Protein AF-A0A2K8SL07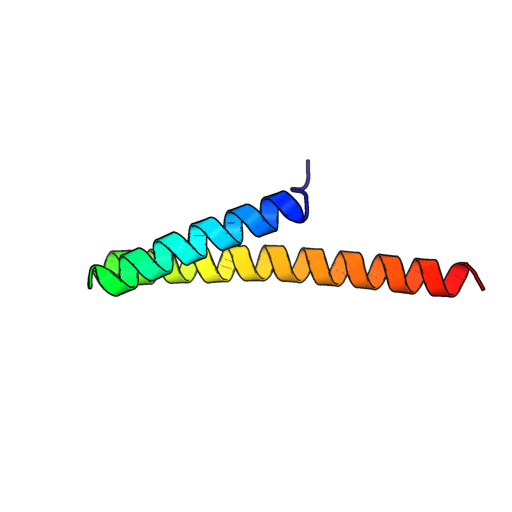-F1 (afdb_monomer)

pLDDT: mean 91.24, std 10.46, range [48.44, 97.69]

Organism: NCBI:txid2038116

Mean predicted aligned error: 4.84 Å

Solvent-accessible surface area (backbone atoms only — not comparable to full-atom values): 3429 Å² total; per-residue (Å²): 135,83,79,50,68,66,56,32,46,51,52,23,53,55,24,44,53,48,28,54,49,22,60,75,68,70,41,68,72,54,30,55,53,23,49,53,48,26,51,56,28,43,55,50,31,52,50,48,50,53,52,50,49,53,51,51,54,53,52,59,66,71,74,111

Radius of gyration: 15.9 Å; Cα contacts (8 Å, |Δi|>4): 31; chains: 1; bounding box: 31×18×48 Å

Structure (mmCIF, N/CA/C/O backbone):
data_AF-A0A2K8SL07-F1
#
_entry.id   AF-A0A2K8SL07-F1
#
loop_
_atom_site.group_PDB
_atom_site.id
_atom_site.type_symbol
_atom_site.label_atom_id
_atom_site.label_alt_id
_atom_site.label_comp_id
_atom_site.label_asym_id
_atom_site.label_entity_id
_atom_site.label_seq_id
_atom_site.pdbx_PDB_ins_code
_atom_site.Cartn_x
_atom_site.Cartn_y
_atom_site.Cartn_z
_atom_site.occupancy
_atom_site.B_iso_or_equiv
_atom_site.auth_seq_id
_atom_site.auth_comp_id
_atom_site.auth_asym_id
_atom_site.auth_atom_id
_atom_site.pdbx_PDB_model_num
ATOM 1 N N . MET A 1 1 ? -17.214 11.788 1.465 1.00 61.91 1 MET A N 1
ATOM 2 C CA . MET A 1 1 ? -17.203 10.548 2.275 1.00 61.91 1 MET A CA 1
ATOM 3 C C . MET A 1 1 ? -15.761 10.131 2.514 1.00 61.91 1 MET A C 1
ATOM 5 O O . MET A 1 1 ? -14.989 10.112 1.565 1.00 61.91 1 MET A O 1
ATOM 9 N N . SER A 1 2 ? -15.374 9.856 3.760 1.00 77.25 2 SER A N 1
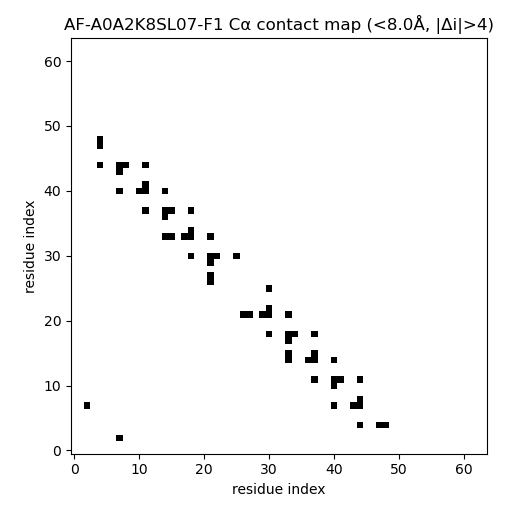ATOM 10 C CA . SER A 1 2 ? -14.065 9.276 4.086 1.00 77.25 2 SER A CA 1
ATOM 11 C C . SER A 1 2 ? -14.037 7.794 3.702 1.00 77.25 2 SER A C 1
ATOM 13 O O . SER A 1 2 ? -14.995 7.085 4.009 1.00 77.25 2 SER A O 1
ATOM 15 N N . LYS A 1 3 ? -12.957 7.327 3.064 1.00 88.19 3 LYS A N 1
ATOM 16 C CA . LYS A 1 3 ? -12.768 5.905 2.732 1.00 88.19 3 LYS A CA 1
ATOM 17 C C . LYS A 1 3 ? -12.812 5.031 3.992 1.00 88.19 3 LYS A C 1
ATOM 19 O O . LYS A 1 3 ? -12.329 5.448 5.048 1.00 88.19 3 LYS A O 1
ATOM 24 N N . SER A 1 4 ? -13.374 3.828 3.881 1.00 94.38 4 SER A N 1
ATOM 25 C CA . SER A 1 4 ? -13.352 2.833 4.960 1.00 94.38 4 SER A CA 1
ATOM 26 C C . SER A 1 4 ? -11.948 2.239 5.144 1.00 94.38 4 SER A C 1
ATOM 28 O O . SER A 1 4 ? -11.090 2.336 4.265 1.00 94.38 4 SER A O 1
ATOM 30 N N . ILE A 1 5 ? -11.703 1.592 6.288 1.00 94.12 5 ILE A N 1
ATOM 31 C CA . ILE A 1 5 ? -10.428 0.903 6.553 1.00 94.12 5 ILE A CA 1
ATOM 32 C C . ILE A 1 5 ? -10.178 -0.206 5.524 1.00 94.12 5 ILE A C 1
ATOM 34 O O . ILE A 1 5 ? -9.039 -0.376 5.096 1.00 94.12 5 ILE A O 1
ATOM 38 N N . ASP A 1 6 ? -11.222 -0.918 5.099 1.00 94.88 6 ASP A N 1
ATOM 39 C CA . ASP A 1 6 ? -11.101 -1.993 4.110 1.00 94.88 6 ASP A CA 1
ATOM 40 C C . ASP A 1 6 ? -10.783 -1.450 2.713 1.00 94.88 6 ASP A C 1
ATOM 42 O O . ASP A 1 6 ? -9.942 -2.014 2.018 1.00 94.88 6 ASP A O 1
ATOM 46 N N . GLN A 1 7 ? -11.356 -0.302 2.334 1.00 96.19 7 GLN A N 1
ATOM 47 C CA . GLN A 1 7 ? -10.982 0.392 1.096 1.00 96.19 7 GLN A CA 1
ATOM 48 C C . GLN A 1 7 ? -9.514 0.830 1.126 1.00 96.19 7 GLN A C 1
ATOM 50 O O . GLN A 1 7 ? -8.781 0.598 0.169 1.00 96.19 7 GLN A O 1
ATOM 55 N N . LEU A 1 8 ? -9.056 1.405 2.243 1.00 96.56 8 LEU A N 1
ATOM 56 C CA . LEU A 1 8 ? -7.654 1.801 2.411 1.00 96.56 8 LEU A CA 1
ATOM 57 C C . LEU A 1 8 ? -6.703 0.596 2.402 1.00 96.56 8 LEU A C 1
ATOM 59 O O . LEU A 1 8 ? -5.603 0.692 1.865 1.00 96.56 8 LEU A O 1
ATOM 63 N N . LYS A 1 9 ? -7.126 -0.545 2.963 1.00 96.44 9 LYS A N 1
ATOM 64 C CA . LYS A 1 9 ? -6.374 -1.803 2.894 1.00 96.44 9 LYS A CA 1
ATOM 65 C C . LYS A 1 9 ? -6.242 -2.279 1.449 1.00 96.44 9 LYS A C 1
ATOM 67 O O . LYS A 1 9 ? -5.143 -2.635 1.039 1.00 96.44 9 LYS A O 1
ATOM 72 N N . GLN A 1 10 ? -7.336 -2.275 0.688 1.00 97.44 10 GLN A N 1
ATOM 73 C CA . GLN A 1 10 ? -7.313 -2.698 -0.711 1.00 97.44 10 GLN A CA 1
ATOM 74 C C . GLN A 1 10 ? -6.420 -1.785 -1.559 1.00 97.44 10 GLN A C 1
ATOM 76 O O . GLN A 1 10 ? -5.633 -2.275 -2.361 1.00 97.44 10 GLN A O 1
ATOM 81 N N . GLU A 1 11 ? -6.486 -0.469 -1.348 1.00 96.81 11 GLU A N 1
ATOM 82 C CA . GLU A 1 11 ? -5.606 0.492 -2.025 1.00 96.81 11 GLU A CA 1
ATOM 83 C C 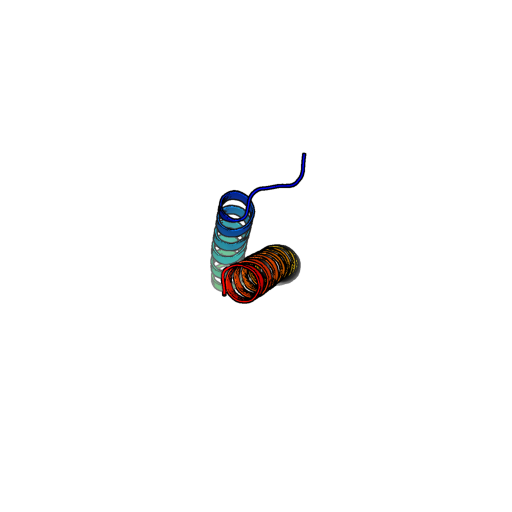. GLU A 1 11 ? -4.131 0.243 -1.714 1.00 96.81 11 GLU A C 1
ATOM 85 O O . GLU A 1 11 ? -3.302 0.271 -2.622 1.00 96.81 11 GLU A O 1
ATOM 90 N N . PHE A 1 12 ? -3.812 -0.042 -0.451 1.00 97.69 12 PHE A N 1
ATOM 91 C CA . PHE A 1 12 ? -2.461 -0.412 -0.051 1.00 97.69 12 PHE A CA 1
ATOM 92 C C . PHE A 1 12 ? -1.996 -1.712 -0.720 1.00 97.69 12 PHE A C 1
ATOM 94 O O . PHE A 1 12 ? -0.903 -1.741 -1.274 1.00 97.69 12 PHE A O 1
ATOM 101 N N . MET A 1 13 ? -2.829 -2.757 -0.745 1.00 97.69 13 MET A N 1
ATOM 102 C CA . MET A 1 13 ? -2.483 -4.025 -1.403 1.00 97.69 13 MET A CA 1
ATOM 103 C C . MET A 1 13 ? -2.272 -3.868 -2.912 1.00 97.69 13 MET A C 1
ATOM 105 O O . MET A 1 13 ? -1.342 -4.448 -3.464 1.00 97.69 13 MET A O 1
ATOM 109 N N . ASN A 1 14 ? -3.089 -3.050 -3.578 1.00 97.50 14 ASN A N 1
ATOM 110 C CA . ASN A 1 14 ? -2.910 -2.765 -5.000 1.00 97.50 14 ASN A CA 1
ATOM 111 C C . ASN A 1 14 ? -1.596 -2.006 -5.257 1.00 97.50 14 ASN A C 1
ATOM 113 O O . ASN A 1 14 ? -0.891 -2.297 -6.221 1.00 97.50 14 ASN A O 1
ATOM 117 N N . ALA A 1 15 ? -1.252 -1.044 -4.394 1.00 97.00 15 ALA A N 1
ATOM 118 C CA . ALA A 1 15 ? -0.000 -0.300 -4.499 1.00 97.00 15 ALA A CA 1
ATOM 119 C C . ALA A 1 15 ? 1.231 -1.172 -4.198 1.00 97.00 15 ALA A C 1
ATOM 121 O O . ALA A 1 15 ? 2.265 -0.995 -4.838 1.00 97.00 15 ALA A O 1
ATOM 122 N N . ASP A 1 16 ? 1.122 -2.120 -3.262 1.00 97.50 16 ASP A N 1
ATOM 123 C CA . ASP A 1 16 ? 2.159 -3.122 -2.994 1.00 97.50 16 ASP A CA 1
ATOM 124 C C . ASP A 1 16 ? 2.367 -4.044 -4.197 1.00 97.50 16 ASP A C 1
ATOM 126 O O . ASP A 1 16 ? 3.495 -4.206 -4.651 1.00 97.50 16 ASP A O 1
ATOM 130 N N . GLN A 1 17 ? 1.292 -4.549 -4.806 1.00 97.19 17 GLN A N 1
ATOM 131 C CA . GLN A 1 17 ? 1.397 -5.358 -6.019 1.00 97.19 17 GLN A CA 1
ATOM 132 C C . GLN A 1 17 ? 2.092 -4.601 -7.164 1.00 97.19 17 GLN A C 1
ATOM 134 O O . GLN A 1 17 ? 2.976 -5.154 -7.819 1.00 97.19 17 GLN A O 1
ATOM 139 N N . GLU A 1 18 ? 1.733 -3.336 -7.393 1.00 95.44 18 GLU A N 1
ATOM 140 C CA . GLU A 1 18 ? 2.377 -2.500 -8.414 1.00 95.44 18 GLU A CA 1
ATOM 141 C C . GLU A 1 18 ? 3.851 -2.224 -8.081 1.00 95.44 18 GLU A C 1
ATOM 143 O O . GLU A 1 18 ? 4.697 -2.217 -8.973 1.00 95.44 18 GLU A O 1
ATOM 148 N N . TYR A 1 19 ? 4.187 -2.051 -6.802 1.00 96.00 19 TYR A N 1
ATOM 149 C CA . TYR A 1 19 ? 5.570 -1.917 -6.350 1.00 96.00 19 TYR A CA 1
ATOM 150 C C . TYR A 1 19 ? 6.387 -3.190 -6.603 1.00 96.00 19 TYR A C 1
ATOM 152 O O . TYR A 1 19 ? 7.478 -3.097 -7.165 1.00 96.00 19 TYR A O 1
ATOM 160 N N . GLN A 1 20 ? 5.851 -4.371 -6.281 1.00 96.25 20 GLN A N 1
ATOM 161 C CA . GLN A 1 20 ? 6.499 -5.652 -6.590 1.00 96.25 20 GLN A CA 1
ATOM 162 C C . GLN A 1 20 ? 6.675 -5.849 -8.100 1.00 96.25 20 GLN A C 1
ATOM 164 O O . GLN A 1 20 ? 7.730 -6.293 -8.552 1.00 96.25 20 GLN A O 1
ATOM 169 N N . PHE A 1 21 ? 5.673 -5.466 -8.897 1.00 95.81 21 PHE A N 1
ATOM 170 C CA . PHE A 1 21 ? 5.778 -5.506 -10.352 1.00 95.81 21 PHE A CA 1
ATOM 171 C C . PHE A 1 21 ? 6.880 -4.567 -10.858 1.00 95.81 21 PHE A C 1
ATOM 173 O O . PHE A 1 21 ? 7.711 -4.967 -11.671 1.00 95.81 21 PHE A O 1
ATOM 180 N N . ALA A 1 22 ? 6.917 -3.326 -10.370 1.00 95.31 22 ALA A N 1
ATOM 181 C CA . ALA A 1 22 ? 7.913 -2.339 -10.771 1.00 95.31 22 ALA A CA 1
ATOM 182 C C . ALA A 1 22 ? 9.339 -2.754 -10.373 1.00 95.31 22 ALA A C 1
ATOM 184 O O . ALA A 1 22 ? 10.272 -2.539 -11.147 1.00 95.31 22 ALA A O 1
ATOM 185 N N . LEU A 1 23 ? 9.501 -3.392 -9.208 1.00 94.44 23 LEU A N 1
ATOM 186 C CA . LEU A 1 23 ? 10.762 -4.002 -8.781 1.00 94.44 23 LEU A CA 1
ATOM 187 C C . LEU A 1 23 ? 11.220 -5.090 -9.758 1.00 94.44 23 LEU A C 1
ATOM 189 O O . LEU A 1 23 ? 12.374 -5.083 -10.177 1.00 94.44 23 LEU A O 1
ATOM 193 N N . ALA A 1 24 ? 10.320 -6.000 -10.142 1.00 95.38 24 ALA A N 1
ATOM 194 C CA . ALA A 1 24 ? 10.633 -7.087 -11.068 1.00 95.38 24 ALA A CA 1
ATOM 195 C C . ALA A 1 24 ? 10.907 -6.595 -12.500 1.00 95.38 24 ALA A C 1
ATOM 197 O O . ALA A 1 24 ? 11.727 -7.177 -13.205 1.00 95.38 24 ALA A O 1
ATOM 198 N N . ALA A 1 25 ? 10.242 -5.519 -12.928 1.00 94.50 25 ALA A N 1
ATOM 199 C CA . ALA A 1 25 ? 10.403 -4.936 -14.258 1.00 94.50 25 ALA A CA 1
ATOM 200 C C . ALA A 1 25 ? 11.738 -4.190 -14.447 1.00 94.50 25 ALA A C 1
ATOM 202 O O . ALA A 1 25 ? 12.146 -3.964 -15.584 1.00 94.50 25 ALA A O 1
ATOM 203 N N . GLY A 1 26 ? 12.408 -3.787 -13.361 1.00 92.38 26 GLY A N 1
ATOM 204 C CA . GLY A 1 26 ? 13.707 -3.111 -13.420 1.00 92.38 26 GLY A CA 1
ATOM 205 C C . GLY A 1 26 ? 13.675 -1.695 -14.011 1.00 92.38 26 GLY A C 1
ATOM 206 O O . GLY A 1 26 ? 14.732 -1.161 -14.332 1.00 92.38 26 GLY A O 1
ATOM 207 N N . ASP A 1 27 ? 12.496 -1.079 -14.151 1.00 91.25 27 ASP A N 1
ATOM 208 C CA . ASP A 1 27 ? 12.336 0.306 -14.610 1.00 91.25 27 ASP A CA 1
ATOM 209 C C . ASP A 1 27 ? 12.408 1.277 -13.412 1.00 91.25 27 ASP A C 1
ATOM 211 O O . ASP A 1 27 ? 11.471 1.327 -12.601 1.00 91.25 27 ASP A O 1
ATOM 215 N N . PRO A 1 28 ? 13.478 2.090 -13.288 1.00 92.25 28 PRO A N 1
ATOM 216 C CA . PRO A 1 28 ? 13.648 2.996 -12.157 1.00 92.25 28 PRO A CA 1
ATOM 217 C C . PRO A 1 28 ? 12.551 4.061 -12.056 1.00 92.25 28 PRO A C 1
ATOM 219 O O . PRO A 1 28 ? 12.174 4.446 -10.947 1.00 92.25 28 PRO A O 1
ATOM 222 N N . ALA A 1 29 ? 12.018 4.546 -13.181 1.00 92.25 29 ALA A N 1
ATOM 223 C CA . ALA A 1 29 ? 10.991 5.586 -13.169 1.00 92.25 29 ALA A CA 1
ATOM 224 C C . ALA A 1 29 ? 9.676 5.033 -12.608 1.00 92.25 29 ALA A C 1
ATOM 226 O O . ALA A 1 29 ? 9.062 5.638 -11.718 1.00 92.25 29 ALA A O 1
ATOM 227 N N . ARG A 1 30 ? 9.288 3.839 -13.070 1.00 93.69 30 ARG A N 1
ATOM 228 C CA . ARG A 1 30 ? 8.120 3.118 -12.561 1.00 93.69 30 ARG A CA 1
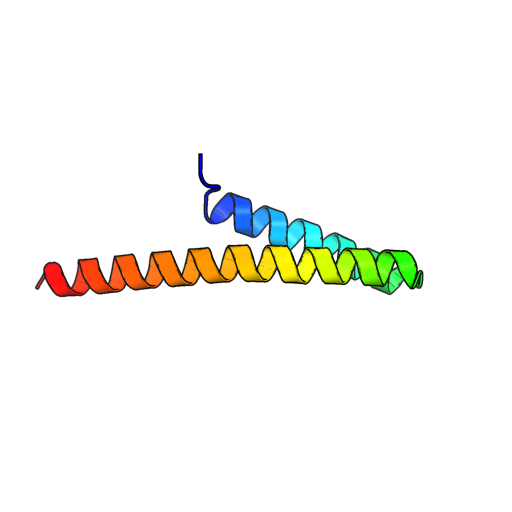ATOM 229 C C . ARG A 1 30 ? 8.289 2.735 -11.093 1.00 93.69 30 ARG A C 1
ATOM 231 O O . ARG A 1 30 ? 7.359 2.922 -10.313 1.00 93.69 30 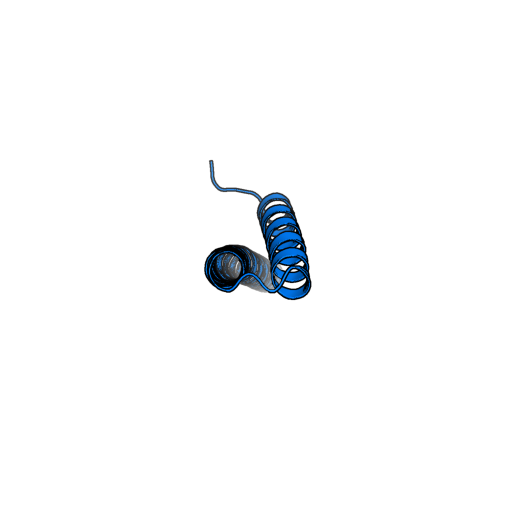ARG A O 1
ATOM 238 N N . LEU A 1 31 ? 9.479 2.285 -10.692 1.00 95.38 31 LEU A N 1
ATOM 239 C CA . LEU A 1 31 ? 9.775 1.929 -9.304 1.00 95.38 31 LEU A CA 1
ATOM 240 C C . LEU A 1 31 ? 9.623 3.124 -8.355 1.00 95.38 31 LEU A C 1
ATOM 242 O O . LEU A 1 31 ? 8.996 3.003 -7.303 1.00 95.38 31 LEU A O 1
ATOM 246 N N . VAL A 1 32 ? 10.143 4.296 -8.729 1.00 96.31 32 VAL A N 1
ATOM 247 C CA . VAL A 1 32 ? 10.012 5.515 -7.915 1.00 96.31 32 VAL A CA 1
ATOM 248 C C . VAL A 1 32 ? 8.546 5.929 -7.769 1.00 96.31 32 VAL A C 1
ATOM 250 O O . VAL A 1 32 ? 8.123 6.316 -6.675 1.00 96.31 32 VAL A O 1
ATOM 253 N N . ALA A 1 33 ? 7.759 5.847 -8.844 1.00 95.94 33 ALA A N 1
ATOM 254 C CA . ALA A 1 33 ? 6.330 6.145 -8.797 1.00 95.94 33 ALA A CA 1
ATOM 255 C C . ALA A 1 33 ? 5.569 5.147 -7.905 1.00 95.94 33 ALA A C 1
ATOM 257 O O . ALA A 1 33 ? 4.813 5.565 -7.022 1.00 95.94 33 ALA A O 1
ATOM 258 N N . ALA A 1 34 ? 5.825 3.848 -8.072 1.00 96.69 34 ALA A N 1
ATOM 259 C CA . ALA A 1 34 ? 5.190 2.792 -7.294 1.00 96.69 34 ALA A CA 1
ATOM 260 C C . ALA A 1 34 ? 5.555 2.874 -5.802 1.00 96.69 34 ALA A C 1
ATOM 262 O O . ALA A 1 34 ? 4.676 2.788 -4.948 1.00 96.69 34 ALA A O 1
ATOM 263 N N . LEU A 1 35 ? 6.819 3.161 -5.466 1.00 96.31 35 LEU A N 1
ATOM 264 C CA . LEU A 1 35 ? 7.263 3.345 -4.080 1.00 96.31 35 LEU A CA 1
ATOM 265 C C . LEU A 1 35 ? 6.559 4.530 -3.399 1.00 96.31 35 LEU A C 1
ATOM 267 O O . LEU A 1 35 ? 6.160 4.438 -2.234 1.00 96.31 35 LEU A O 1
ATOM 271 N N . LYS A 1 36 ? 6.375 5.647 -4.117 1.00 97.00 36 LYS A N 1
ATOM 272 C CA . LYS A 1 36 ? 5.623 6.805 -3.604 1.00 97.00 36 LYS A CA 1
ATOM 273 C C . LYS A 1 36 ? 4.163 6.439 -3.328 1.00 97.00 36 LYS A C 1
ATOM 275 O O . LYS A 1 36 ? 3.649 6.783 -2.263 1.00 97.00 36 LYS A O 1
ATOM 280 N N . ALA A 1 37 ? 3.517 5.726 -4.251 1.00 96.31 37 ALA A N 1
ATOM 281 C CA . ALA A 1 37 ? 2.136 5.271 -4.094 1.00 96.31 37 ALA A CA 1
ATOM 282 C C . ALA A 1 37 ? 1.984 4.280 -2.926 1.00 96.31 37 ALA A C 1
ATOM 284 O O . ALA A 1 37 ? 1.087 4.436 -2.092 1.00 96.31 37 ALA A O 1
ATOM 285 N N . HIS A 1 38 ? 2.901 3.319 -2.811 1.00 97.44 38 HIS A N 1
ATOM 286 C CA . HIS A 1 38 ? 2.959 2.357 -1.712 1.00 97.44 38 HIS A CA 1
ATOM 287 C C . HIS A 1 38 ? 3.069 3.060 -0.352 1.00 97.44 38 HIS A C 1
ATOM 289 O O . HIS A 1 38 ? 2.275 2.810 0.554 1.00 97.44 38 HIS A O 1
ATOM 295 N N . ARG A 1 39 ? 3.992 4.022 -0.212 1.00 97.56 39 ARG A N 1
ATOM 296 C CA . ARG A 1 39 ? 4.153 4.774 1.041 1.00 97.56 39 ARG A CA 1
ATOM 297 C C . ARG A 1 39 ? 2.912 5.598 1.390 1.00 97.56 39 ARG A C 1
ATOM 299 O O . ARG A 1 39 ? 2.463 5.575 2.533 1.00 97.56 39 ARG A O 1
ATOM 306 N N . ALA A 1 40 ? 2.337 6.300 0.415 1.00 97.50 40 ALA A N 1
ATOM 307 C CA . ALA A 1 40 ? 1.164 7.140 0.642 1.00 97.50 40 ALA A CA 1
ATOM 308 C C . ALA A 1 40 ? -0.061 6.326 1.099 1.00 97.50 40 ALA A C 1
ATOM 310 O O . ALA A 1 40 ? -0.767 6.726 2.031 1.00 97.50 40 ALA A O 1
ATOM 311 N N . THR A 1 41 ? -0.301 5.175 0.466 1.00 97.25 41 THR A N 1
ATOM 312 C CA . THR A 1 41 ? -1.416 4.279 0.813 1.00 97.25 41 THR A CA 1
ATOM 313 C C . THR A 1 41 ? -1.193 3.589 2.158 1.00 97.25 41 THR A C 1
ATOM 315 O O . THR A 1 41 ? -2.120 3.544 2.972 1.00 97.25 41 THR A O 1
ATOM 318 N N . PHE A 1 42 ? 0.039 3.167 2.461 1.00 97.44 42 PHE A N 1
ATOM 319 C CA . PHE A 1 42 ? 0.408 2.643 3.777 1.00 97.44 42 PHE A CA 1
ATOM 320 C C . PHE A 1 42 ? 0.141 3.657 4.897 1.00 97.44 42 PHE A C 1
ATOM 322 O O . PHE A 1 42 ? -0.517 3.335 5.888 1.00 97.44 42 PHE A O 1
ATOM 329 N N . ASP A 1 43 ? 0.588 4.905 4.734 1.00 97.06 43 ASP A N 1
ATOM 330 C CA . ASP A 1 43 ? 0.399 5.957 5.736 1.00 97.06 43 ASP A CA 1
ATOM 331 C C . ASP A 1 43 ? -1.085 6.295 5.942 1.00 97.06 43 ASP A C 1
ATOM 333 O O . ASP A 1 43 ? -1.516 6.601 7.058 1.00 97.06 43 ASP A O 1
ATOM 337 N N . ALA A 1 44 ? -1.901 6.242 4.886 1.00 95.69 44 ALA A N 1
ATOM 338 C CA . ALA A 1 44 ? -3.348 6.411 4.996 1.00 95.69 44 ALA A CA 1
ATOM 339 C C . ALA A 1 44 ? -4.000 5.254 5.775 1.00 95.69 44 ALA A C 1
ATOM 341 O O . ALA A 1 44 ? -4.737 5.500 6.736 1.00 95.69 44 ALA A O 1
ATOM 342 N N . PHE A 1 45 ? -3.679 4.006 5.423 1.00 96.00 45 PHE A N 1
ATOM 343 C CA . PHE A 1 45 ? -4.193 2.816 6.101 1.00 96.00 45 PHE A CA 1
ATOM 344 C C . PHE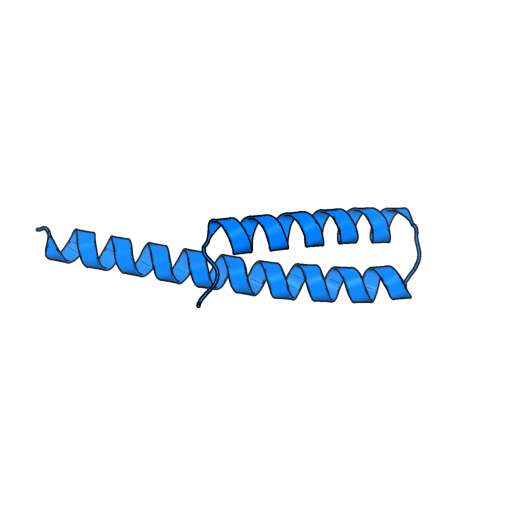 A 1 45 ? -3.772 2.762 7.578 1.00 96.00 45 PHE A C 1
ATOM 346 O O . PHE A 1 45 ? -4.613 2.570 8.460 1.00 96.00 45 PHE A O 1
ATOM 353 N N . ASN A 1 46 ? -2.496 3.015 7.875 1.00 96.25 46 ASN A N 1
ATOM 354 C CA . ASN A 1 46 ? -1.961 2.995 9.235 1.00 96.25 46 ASN A CA 1
ATOM 355 C C . ASN A 1 46 ? -2.580 4.097 10.110 1.00 96.25 46 ASN A C 1
ATOM 357 O O . ASN A 1 46 ? -2.938 3.855 11.264 1.00 96.25 46 ASN A O 1
ATOM 361 N N . ARG A 1 47 ? -2.780 5.308 9.566 1.00 95.94 47 ARG A N 1
ATOM 362 C CA . ARG A 1 47 ? -3.497 6.379 10.280 1.00 95.94 47 ARG A CA 1
ATOM 363 C C . ARG A 1 47 ? -4.934 5.979 10.605 1.00 95.94 47 ARG A C 1
ATOM 365 O O . ARG A 1 47 ? -5.366 6.181 11.740 1.00 95.94 47 ARG A O 1
ATOM 372 N N . ALA A 1 48 ? -5.649 5.376 9.655 1.00 94.62 48 ALA A N 1
ATOM 373 C CA . ALA A 1 48 ? -7.014 4.909 9.878 1.00 94.62 48 ALA A CA 1
ATOM 374 C C . ALA A 1 48 ? -7.074 3.794 10.938 1.00 94.62 48 ALA A C 1
ATOM 376 O O . ALA A 1 48 ? -7.903 3.859 11.845 1.00 94.62 48 ALA A O 1
ATOM 377 N N . LYS A 1 49 ? -6.143 2.830 10.901 1.00 94.00 49 LYS A N 1
ATOM 378 C CA . LYS A 1 49 ? -6.015 1.773 11.919 1.00 94.00 49 LYS A CA 1
ATOM 379 C C . LYS A 1 49 ? -5.707 2.323 13.310 1.00 94.00 49 LYS A C 1
ATOM 381 O O . LYS A 1 49 ? -6.356 1.926 14.272 1.00 94.00 49 LYS A O 1
ATOM 386 N N . LYS A 1 50 ? -4.773 3.271 13.430 1.00 94.81 50 LYS A N 1
ATOM 387 C CA . LYS A 1 50 ? -4.465 3.931 14.711 1.00 94.81 50 LYS A CA 1
ATOM 388 C C . LYS A 1 50 ? -5.665 4.702 15.261 1.00 94.81 50 LYS A C 1
ATOM 390 O O . LYS A 1 50 ? -5.901 4.678 16.466 1.00 94.81 50 LYS A O 1
ATOM 395 N N . ALA A 1 51 ? -6.420 5.385 14.401 1.00 93.00 51 ALA A N 1
ATOM 396 C CA . ALA A 1 51 ? -7.626 6.097 14.811 1.00 93.00 51 ALA A CA 1
ATOM 397 C C . ALA A 1 51 ? -8.720 5.133 15.300 1.00 93.00 51 ALA A C 1
ATOM 399 O O . ALA A 1 51 ? -9.346 5.397 16.324 1.00 93.00 51 ALA A O 1
ATOM 400 N N . ASP A 1 52 ? -8.923 4.011 14.605 1.00 91.56 52 ASP A N 1
ATOM 401 C CA . ASP A 1 52 ? -9.864 2.959 15.007 1.00 91.56 52 ASP A CA 1
ATOM 402 C C . ASP A 1 52 ? -9.471 2.317 16.340 1.00 91.56 52 ASP A C 1
ATOM 404 O O . ASP A 1 52 ? -10.298 2.214 17.243 1.00 91.56 52 ASP A O 1
ATOM 408 N N . PHE A 1 53 ? -8.188 1.993 16.515 1.00 92.38 53 PHE A N 1
ATOM 409 C CA . PHE A 1 53 ? -7.666 1.474 17.777 1.00 92.38 53 PHE A CA 1
ATOM 410 C C . PHE A 1 53 ? -7.927 2.440 18.941 1.00 92.38 53 PHE A C 1
ATOM 412 O O . PHE A 1 53 ? -8.555 2.054 19.923 1.00 92.38 53 PHE A O 1
ATOM 419 N N . LYS A 1 54 ? -7.570 3.725 18.797 1.00 93.06 54 LYS A N 1
ATOM 420 C CA . LYS A 1 54 ? -7.830 4.750 19.826 1.00 93.06 54 LYS A CA 1
ATOM 421 C C . LYS A 1 54 ? -9.318 4.904 20.155 1.00 93.06 54 LYS A C 1
ATOM 423 O O . LYS A 1 54 ? -9.669 5.140 21.310 1.00 93.06 54 LYS A O 1
ATOM 428 N N . LYS A 1 55 ? -10.204 4.790 19.158 1.00 89.12 55 LYS A N 1
ATOM 429 C CA . LYS A 1 55 ? -11.659 4.824 19.378 1.00 89.12 55 LYS A CA 1
ATOM 430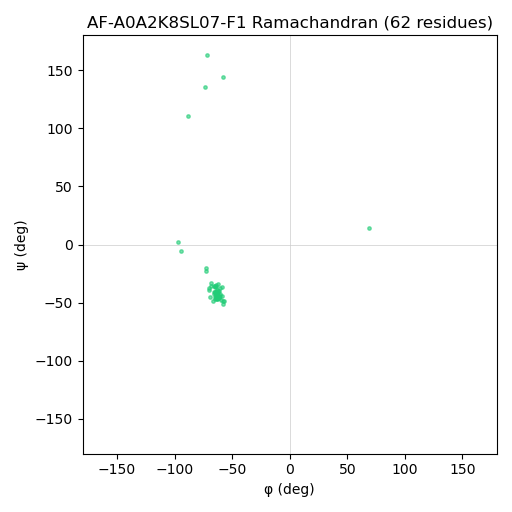 C C . LYS A 1 55 ? -12.121 3.630 20.211 1.00 89.12 55 LYS A C 1
ATOM 432 O O . LYS A 1 55 ? -12.880 3.830 21.155 1.00 89.12 55 LYS A O 1
ATOM 437 N N . ARG A 1 56 ? -11.641 2.422 19.896 1.00 87.50 56 ARG A N 1
ATOM 438 C CA . ARG A 1 56 ? -11.952 1.200 20.654 1.00 87.50 56 ARG A CA 1
ATOM 439 C C . ARG A 1 56 ? -11.408 1.259 22.078 1.00 87.50 56 ARG A C 1
ATOM 441 O O . ARG A 1 56 ? -12.141 0.933 23.001 1.00 87.50 56 ARG A O 1
ATOM 448 N N . GLU A 1 57 ? -10.179 1.738 22.275 1.00 90.00 57 GLU A N 1
ATOM 449 C CA . GLU A 1 57 ? -9.610 1.928 23.616 1.00 90.00 57 GLU A CA 1
ATOM 450 C C . GLU A 1 57 ? -10.432 2.911 24.456 1.00 90.00 57 GLU A C 1
ATOM 452 O O . GLU A 1 57 ? -10.721 2.644 25.621 1.00 90.00 57 GLU A O 1
ATOM 457 N N . LYS A 1 58 ? -10.850 4.040 23.867 1.00 83.19 58 LYS A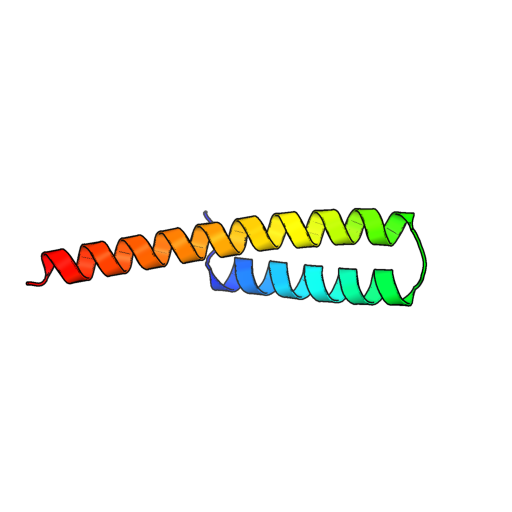 N 1
ATOM 458 C CA . LYS A 1 58 ? -11.699 5.017 24.560 1.00 83.19 58 LYS A CA 1
ATOM 459 C C . LYS A 1 58 ? -13.079 4.440 24.882 1.00 83.19 58 LYS A C 1
ATOM 461 O O . LYS A 1 58 ? -13.575 4.673 25.976 1.00 83.19 58 LYS A O 1
ATOM 466 N N . ALA A 1 59 ? -13.679 3.682 23.962 1.00 78.69 59 ALA A N 1
ATOM 467 C CA . ALA A 1 59 ? -14.956 3.009 24.195 1.00 78.69 59 ALA A CA 1
ATOM 468 C C . ALA A 1 59 ? -14.851 1.951 25.307 1.00 78.69 59 ALA A C 1
ATOM 470 O O . ALA A 1 59 ? -15.715 1.901 26.173 1.00 78.69 59 ALA A O 1
ATOM 471 N N . GLY A 1 60 ? -13.766 1.171 25.333 1.00 74.81 60 GLY A N 1
ATOM 472 C CA . GLY A 1 60 ? -13.504 0.180 26.380 1.00 74.81 60 GLY A CA 1
ATOM 473 C C . GLY A 1 60 ? -13.268 0.798 27.761 1.00 74.81 60 GLY A C 1
ATOM 474 O O . GLY A 1 60 ? -13.730 0.247 28.750 1.00 74.81 60 GLY A O 1
ATOM 475 N N . LYS A 1 61 ? -12.619 1.969 27.841 1.00 68.75 61 LYS A N 1
ATOM 476 C CA . LYS A 1 61 ? -12.433 2.707 29.107 1.00 68.75 61 LYS A CA 1
ATOM 477 C C . LYS A 1 61 ? -13.697 3.380 29.643 1.00 68.75 61 LYS A C 1
ATOM 479 O O . LYS A 1 61 ? -13.736 3.684 30.823 1.00 68.75 61 LYS A O 1
ATOM 484 N N . ASN A 1 62 ? -14.682 3.656 28.789 1.00 61.97 62 ASN A N 1
ATOM 485 C CA . ASN A 1 62 ? -15.949 4.288 29.175 1.00 61.97 62 ASN A CA 1
ATOM 486 C C . ASN A 1 62 ? -17.066 3.266 29.458 1.00 61.97 62 ASN A C 1
ATOM 488 O O . ASN A 1 62 ? -18.172 3.667 29.807 1.00 61.97 62 ASN A O 1
ATOM 492 N N . ALA A 1 63 ? -16.798 1.977 29.221 1.00 57.59 63 ALA A N 1
ATOM 493 C CA . ALA A 1 63 ? -17.715 0.861 29.453 1.00 57.59 63 ALA A CA 1
ATOM 494 C C . ALA A 1 63 ? -17.466 0.146 30.798 1.00 57.59 63 ALA A C 1
ATOM 496 O O . ALA A 1 63 ? -18.133 -0.846 31.086 1.00 57.59 63 ALA A O 1
ATOM 497 N N . VAL A 1 64 ? -16.510 0.646 31.590 1.00 48.44 64 VAL A N 1
ATOM 498 C CA . VAL A 1 64 ? -16.198 0.252 32.975 1.00 48.44 64 VAL A CA 1
ATOM 499 C C . VAL A 1 64 ? -16.457 1.458 33.865 1.00 48.44 64 VAL A C 1
ATOM 501 O O . VAL A 1 64 ? -17.002 1.256 34.968 1.00 48.44 64 VAL A O 1
#

Secondary structure (DSSP, 8-state):
-PPPHHHHHHHHHHHHHHHHHHHHHT-HHHHHHHHHHHHHHHHHH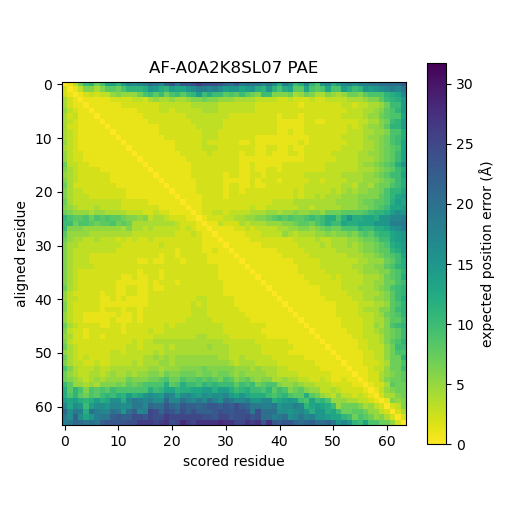HHHHHHHHHHHHHHHHT--

Sequence (64 aa):
MSKSIDQLKQEFMNADQEYQFALAAGDPARLVAALKAHRATFDAFNRAKKADFKKREKAGKNAV

Foldseek 3Di:
DDDDLVRLVVQLVVLVVQLVVCVVVVDPVSNVVSVVSNVVSVVVNVVNVVVVVVVVVVVVVVVD

Nearest PDB structures (foldseek):
  6cnn-assembly1_A  TM=9.133E-01  e=9.312E-01  Homo sapiens
  6zvr-assembly1_D  TM=8.071E-01  e=6.728E-01  Nostoc punctiforme
  7o3w-assembly1_A  TM=8.577E-01  e=1.208E+00  Synechocystis sp. PCC 6803 substr. Kazusa
  7o40-assembly1_F  TM=7.945E-01  e=1.132E+00  Synechocystis sp. PCC 6803 substr. Kazusa
  6zw4-assembly1_E  TM=7.384E-01  e=8.726E-01  Nostoc punctiforme